Protein AF-A0A971PWP7-F1 (afdb_monomer_lite)

Structure (mmCIF, N/CA/C/O backbone):
data_AF-A0A971PWP7-F1
#
_entry.id   AF-A0A971PWP7-F1
#
loop_
_atom_site.group_PDB
_atom_site.id
_atom_site.type_symbol
_atom_site.label_atom_id
_atom_site.label_alt_id
_atom_site.label_comp_id
_atom_site.label_asym_id
_atom_site.label_entity_id
_atom_site.label_seq_id
_atom_site.pdbx_PDB_ins_code
_atom_site.Cartn_x
_atom_site.Cartn_y
_atom_si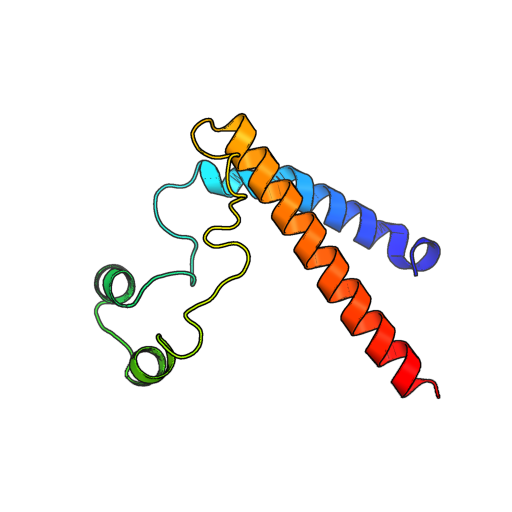te.Cartn_z
_atom_site.occupancy
_atom_site.B_iso_or_equiv
_atom_site.auth_seq_id
_atom_site.auth_comp_id
_atom_site.auth_asym_id
_atom_site.auth_atom_id
_atom_site.pdbx_PDB_model_num
ATOM 1 N N . MET A 1 1 ? -14.856 1.359 18.721 1.00 67.56 1 MET A N 1
ATOM 2 C CA . MET A 1 1 ? -14.177 0.542 17.688 1.00 67.56 1 MET A CA 1
ATOM 3 C C . MET A 1 1 ? -13.047 -0.308 18.259 1.00 67.56 1 MET A C 1
ATOM 5 O O . MET A 1 1 ? -13.149 -1.521 18.170 1.00 67.56 1 MET A O 1
ATOM 9 N N . PHE A 1 2 ? -12.014 0.272 18.885 1.00 70.06 2 PHE A N 1
ATOM 10 C CA . PHE A 1 2 ? -10.834 -0.490 19.340 1.00 70.06 2 PHE A CA 1
ATOM 11 C C . PHE A 1 2 ? -11.133 -1.677 20.270 1.00 70.06 2 PHE A C 1
ATOM 13 O O . PHE A 1 2 ? -10.686 -2.785 19.999 1.00 70.06 2 PHE A O 1
ATOM 20 N N . LYS A 1 3 ? -11.929 -1.484 21.334 1.00 77.38 3 LYS A N 1
ATOM 21 C CA . LYS A 1 3 ? -12.272 -2.575 22.270 1.00 77.38 3 LYS A CA 1
ATOM 22 C C . LYS A 1 3 ? -13.067 -3.709 21.607 1.00 77.38 3 LYS A C 1
ATOM 24 O O . LYS A 1 3 ? -12.857 -4.864 21.948 1.00 77.38 3 LYS A O 1
ATOM 29 N N . THR A 1 4 ? -13.940 -3.382 20.654 1.00 86.75 4 THR A N 1
ATOM 30 C CA . THR A 1 4 ? -14.784 -4.348 19.930 1.00 86.75 4 THR A CA 1
ATOM 31 C C . THR A 1 4 ? -13.979 -5.166 18.919 1.00 86.75 4 THR A C 1
ATOM 33 O O . THR A 1 4 ? -14.200 -6.361 18.786 1.00 86.75 4 THR A O 1
ATOM 36 N N . TYR A 1 5 ? -13.008 -4.542 18.246 1.00 89.19 5 TYR A N 1
ATOM 37 C CA . TYR A 1 5 ? -12.231 -5.153 17.161 1.00 89.19 5 TYR A CA 1
ATOM 38 C C . TYR A 1 5 ? -10.768 -5.408 17.537 1.00 89.19 5 TYR A C 1
ATOM 40 O O . TYR A 1 5 ? -9.891 -5.382 16.677 1.00 89.19 5 TYR A O 1
ATOM 48 N N . LYS A 1 6 ? -10.481 -5.645 18.824 1.00 92.94 6 LYS A N 1
ATOM 49 C CA . LYS A 1 6 ? -9.110 -5.753 19.356 1.00 92.94 6 LYS A CA 1
ATOM 50 C C . LYS A 1 6 ? -8.235 -6.719 18.549 1.00 92.94 6 LYS A C 1
ATOM 52 O O . LYS A 1 6 ? -7.090 -6.404 18.254 1.00 92.94 6 LYS A O 1
ATOM 57 N N . ASN A 1 7 ? -8.778 -7.876 18.178 1.00 94.94 7 ASN A N 1
ATOM 58 C CA . ASN A 1 7 ? -8.031 -8.898 17.443 1.00 94.94 7 ASN A CA 1
ATOM 59 C C . ASN A 1 7 ? -7.682 -8.447 16.017 1.00 94.94 7 ASN A C 1
ATOM 61 O O . ASN A 1 7 ? -6.583 -8.724 15.553 1.00 94.94 7 ASN A O 1
ATOM 65 N N . LEU A 1 8 ? -8.575 -7.705 15.352 1.00 93.44 8 LEU A N 1
ATOM 66 C CA . LEU A 1 8 ? -8.304 -7.150 14.023 1.00 93.44 8 LEU A CA 1
ATOM 67 C C . LEU A 1 8 ? -7.212 -6.083 14.085 1.00 93.44 8 LEU A C 1
ATOM 69 O O . LEU A 1 8 ? -6.343 -6.063 13.226 1.00 93.44 8 LEU A O 1
ATOM 73 N N . TRP A 1 9 ? -7.203 -5.249 15.128 1.00 94.31 9 TRP A N 1
ATOM 74 C CA . TRP A 1 9 ? -6.131 -4.273 15.337 1.00 94.31 9 TRP A CA 1
ATOM 75 C C . TRP A 1 9 ? -4.770 -4.929 15.572 1.00 94.31 9 TRP A C 1
ATOM 77 O O . TRP A 1 9 ? -3.772 -4.449 15.046 1.00 94.31 9 TRP A O 1
ATOM 87 N N . TRP A 1 10 ? -4.723 -6.043 16.309 1.00 96.19 10 TRP A N 1
ATOM 88 C CA . TRP A 1 10 ? -3.489 -6.819 16.462 1.00 96.19 10 TRP A CA 1
ATOM 89 C C . TRP A 1 10 ? -3.034 -7.461 15.153 1.00 96.19 10 TRP A C 1
ATOM 91 O O . TRP A 1 10 ? -1.849 -7.406 14.839 1.00 96.19 10 TRP A O 1
ATOM 101 N N . GLY A 1 11 ? -3.965 -8.020 14.374 1.00 96.88 11 GLY A N 1
ATOM 102 C CA . GLY A 1 11 ? -3.659 -8.532 13.038 1.00 96.88 11 GLY A CA 1
ATOM 103 C C . GLY A 1 11 ? -3.117 -7.434 12.123 1.00 96.88 11 GLY A C 1
ATOM 104 O O . GLY A 1 11 ? -2.100 -7.625 11.468 1.00 96.88 11 GLY A O 1
ATOM 105 N N . LEU A 1 12 ? -3.735 -6.254 12.148 1.00 96.12 12 LEU A N 1
ATOM 106 C CA . LEU A 1 12 ? -3.300 -5.110 11.356 1.00 96.12 12 LEU A CA 1
ATOM 107 C C . LEU A 1 12 ? -1.910 -4.619 11.772 1.00 96.12 12 LEU A C 1
ATOM 109 O O . LEU A 1 12 ? -1.082 -4.353 10.910 1.00 96.12 12 LEU A O 1
ATOM 113 N N . LEU A 1 13 ? -1.618 -4.563 13.075 1.00 96.88 13 LEU A N 1
ATOM 114 C CA . LEU A 1 13 ? -0.280 -4.224 13.561 1.00 96.88 13 LEU A CA 1
ATOM 115 C C . LEU A 1 13 ? 0.773 -5.227 13.072 1.00 96.88 13 LEU A C 1
ATOM 117 O O . LEU A 1 13 ? 1.850 -4.817 12.648 1.00 96.88 13 LEU A O 1
ATOM 121 N N . ALA A 1 14 ? 0.461 -6.525 13.100 1.00 97.75 14 ALA A N 1
ATOM 122 C CA . ALA A 1 14 ? 1.357 -7.543 12.563 1.00 97.75 14 ALA A CA 1
ATOM 123 C C . ALA A 1 14 ? 1.602 -7.333 11.060 1.00 97.75 14 ALA A C 1
ATOM 125 O O . ALA A 1 14 ? 2.752 -7.370 10.634 1.00 97.75 14 ALA A O 1
ATOM 126 N N . LEU A 1 15 ? 0.550 -7.038 10.284 1.00 97.06 15 LEU A N 1
ATOM 127 C CA . LEU A 1 15 ? 0.653 -6.739 8.851 1.00 97.06 15 LEU A CA 1
ATOM 128 C C . LEU A 1 15 ? 1.521 -5.504 8.563 1.00 97.06 15 LEU A C 1
ATOM 130 O O . LEU A 1 15 ? 2.318 -5.544 7.634 1.00 97.06 15 LEU A O 1
ATOM 134 N N . ILE A 1 16 ? 1.421 -4.443 9.372 1.00 97.38 16 ILE A N 1
ATOM 135 C CA . ILE A 1 16 ? 2.286 -3.256 9.245 1.00 97.38 16 ILE A CA 1
ATOM 136 C C . ILE A 1 16 ? 3.756 -3.635 9.447 1.00 97.38 16 ILE A C 1
ATOM 138 O O . ILE A 1 16 ? 4.613 -3.195 8.695 1.00 97.38 16 ILE A O 1
ATOM 142 N N . ILE A 1 17 ? 4.062 -4.447 10.462 1.00 97.25 17 ILE A N 1
ATOM 143 C CA . ILE A 1 17 ? 5.450 -4.805 10.791 1.00 97.25 17 ILE A CA 1
ATOM 144 C C . ILE A 1 17 ? 6.078 -5.670 9.693 1.00 97.25 17 ILE A C 1
ATOM 146 O O . ILE A 1 17 ? 7.266 -5.531 9.412 1.00 97.25 17 ILE A O 1
ATOM 150 N N . ILE A 1 18 ? 5.298 -6.563 9.081 1.00 96.31 18 ILE A N 1
ATOM 151 C CA . ILE A 1 18 ? 5.793 -7.459 8.029 1.00 96.31 18 ILE A CA 1
ATOM 152 C C . ILE A 1 18 ? 5.686 -6.863 6.621 1.00 96.31 18 ILE A C 1
ATOM 154 O O . ILE A 1 18 ? 6.190 -7.477 5.684 1.00 96.31 18 ILE A O 1
ATOM 158 N N . SER A 1 19 ? 5.058 -5.694 6.441 1.00 93.88 19 SER A N 1
ATOM 159 C CA . SER A 1 19 ? 4.900 -5.080 5.116 1.00 93.88 19 SER A CA 1
ATOM 160 C C . SER A 1 19 ? 6.224 -4.852 4.369 1.00 93.88 19 SER A C 1
ATOM 162 O O . SER A 1 19 ? 6.240 -5.084 3.160 1.00 93.88 19 SER A O 1
ATOM 164 N N . PRO A 1 20 ? 7.363 -4.527 5.025 1.00 94.38 20 PRO A N 1
ATOM 165 C CA . PRO A 1 20 ? 8.631 -4.353 4.321 1.00 94.38 20 PRO A CA 1
ATOM 166 C C . PRO A 1 20 ? 9.243 -5.646 3.779 1.00 94.38 20 PRO A C 1
ATOM 168 O O . PRO A 1 20 ? 10.246 -5.582 3.077 1.00 94.38 20 PRO A O 1
ATOM 171 N N . LEU A 1 21 ? 8.684 -6.826 4.080 1.00 93.50 21 LEU A N 1
ATOM 172 C CA . LEU A 1 21 ? 9.184 -8.083 3.509 1.00 93.50 21 LEU A CA 1
ATOM 173 C C . LEU A 1 21 ? 9.110 -8.090 1.975 1.00 93.50 21 LEU A C 1
ATOM 175 O O . LEU A 1 21 ? 9.901 -8.786 1.344 1.00 93.50 21 LEU A O 1
ATOM 179 N N . GLY A 1 22 ? 8.213 -7.291 1.385 1.00 89.25 22 GLY A N 1
ATOM 180 C CA . GLY A 1 22 ? 8.139 -7.091 -0.063 1.00 89.25 22 GLY A CA 1
ATOM 181 C C . GLY A 1 22 ? 9.412 -6.493 -0.668 1.00 89.25 22 GLY A C 1
ATOM 182 O O . GLY A 1 22 ? 9.745 -6.834 -1.793 1.00 89.25 22 GLY A O 1
ATOM 183 N N . LEU A 1 23 ? 10.190 -5.714 0.093 1.00 91.19 23 LEU A N 1
ATOM 184 C CA . LEU A 1 23 ? 11.466 -5.142 -0.367 1.00 91.19 23 LEU A CA 1
ATOM 185 C C . LEU A 1 23 ? 12.542 -6.203 -0.647 1.00 91.19 23 LEU A C 1
ATOM 187 O O . LEU A 1 23 ? 13.551 -5.916 -1.282 1.00 91.19 23 LEU A O 1
ATOM 191 N N . LEU A 1 24 ? 12.360 -7.425 -0.138 1.00 92.25 24 LEU A N 1
ATOM 192 C CA . LEU A 1 24 ? 13.248 -8.554 -0.425 1.00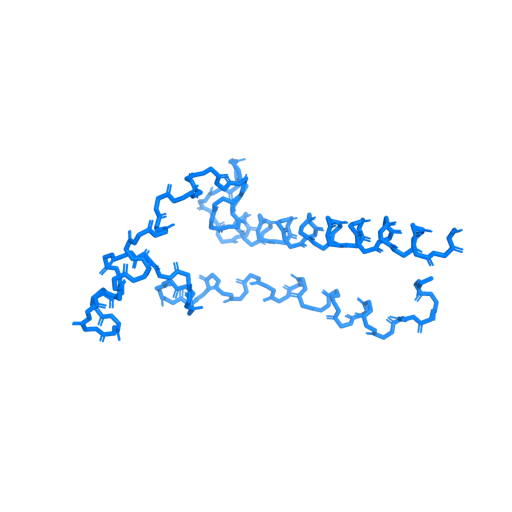 92.25 24 LEU A CA 1
ATOM 193 C C . LEU A 1 24 ? 12.882 -9.267 -1.732 1.00 92.25 24 LEU A C 1
ATOM 195 O O . LEU A 1 24 ? 13.669 -10.080 -2.219 1.00 92.25 24 LEU A O 1
ATOM 199 N N . ALA A 1 25 ? 11.681 -9.023 -2.260 1.00 90.31 25 ALA A N 1
ATOM 200 C CA . ALA A 1 25 ? 11.240 -9.604 -3.513 1.00 90.31 25 ALA A CA 1
ATOM 201 C C . ALA A 1 25 ? 11.920 -8.893 -4.687 1.00 90.31 25 ALA A C 1
ATOM 203 O O . ALA A 1 25 ? 12.208 -7.700 -4.647 1.00 90.31 25 ALA A O 1
ATOM 204 N N . THR A 1 26 ? 12.188 -9.647 -5.746 1.00 86.00 26 THR A N 1
ATOM 205 C CA . THR A 1 26 ? 12.698 -9.096 -6.999 1.00 86.00 26 THR A CA 1
ATOM 206 C C . THR A 1 26 ? 11.536 -8.772 -7.925 1.00 86.00 26 THR A C 1
ATOM 208 O O . THR A 1 26 ? 10.687 -9.638 -8.139 1.00 86.00 26 THR A O 1
ATOM 211 N N . GLY A 1 27 ? 11.559 -7.587 -8.530 1.00 85.56 27 GLY A N 1
ATOM 212 C CA . GLY A 1 27 ? 10.526 -7.135 -9.462 1.00 85.56 27 GLY A CA 1
ATOM 213 C C . GLY A 1 27 ? 9.357 -6.436 -8.769 1.00 85.56 27 GLY A C 1
ATOM 214 O O . GLY A 1 27 ? 9.334 -6.282 -7.548 1.00 85.56 27 GLY A O 1
ATOM 215 N N . THR A 1 28 ? 8.404 -5.986 -9.576 1.00 87.69 28 THR A N 1
ATOM 216 C CA . THR A 1 28 ? 7.236 -5.221 -9.134 1.00 87.69 28 THR A CA 1
ATOM 217 C C . THR A 1 28 ? 6.212 -6.115 -8.441 1.00 87.69 28 THR A C 1
ATOM 219 O O . THR A 1 28 ? 6.079 -7.305 -8.743 1.00 87.69 28 THR A O 1
ATOM 222 N N . ALA A 1 29 ? 5.471 -5.550 -7.486 1.00 87.81 29 ALA A N 1
ATOM 223 C CA . ALA A 1 29 ? 4.412 -6.275 -6.804 1.00 87.81 29 ALA A CA 1
ATOM 224 C C . ALA A 1 29 ? 3.325 -6.722 -7.796 1.00 87.81 29 ALA A C 1
ATOM 226 O O . ALA A 1 29 ? 2.972 -6.011 -8.737 1.00 87.81 29 ALA A O 1
ATOM 227 N N . PHE A 1 30 ? 2.761 -7.909 -7.562 1.00 85.56 30 PHE A N 1
ATOM 228 C CA . PHE A 1 30 ? 1.703 -8.457 -8.408 1.00 85.56 30 PHE A CA 1
ATOM 229 C C . PHE A 1 30 ? 0.543 -7.462 -8.547 1.00 85.56 30 PHE A C 1
ATOM 231 O O . PHE A 1 30 ? -0.085 -7.087 -7.555 1.00 85.56 30 PHE A O 1
ATOM 238 N N . GLY A 1 31 ? 0.230 -7.078 -9.785 1.00 84.44 31 GLY A N 1
ATOM 239 C CA . GLY A 1 31 ? -0.847 -6.134 -10.086 1.00 84.44 31 GLY A CA 1
ATOM 240 C C . GLY A 1 31 ? -0.478 -4.651 -9.969 1.00 84.44 31 GLY A C 1
ATOM 241 O O . GLY A 1 31 ? -1.321 -3.821 -10.303 1.00 84.44 31 GLY A O 1
ATOM 242 N N . GLU A 1 32 ? 0.749 -4.313 -9.565 1.00 87.12 32 GLU A N 1
ATOM 243 C CA . GLU A 1 32 ? 1.298 -2.946 -9.628 1.00 87.12 32 GLU A CA 1
ATOM 244 C C . GLU A 1 32 ? 2.130 -2.700 -10.898 1.00 87.12 32 GLU A C 1
ATOM 246 O O . GLU A 1 32 ? 2.780 -1.670 -11.029 1.00 87.12 32 GLU A O 1
ATOM 251 N N . TRP A 1 33 ? 2.092 -3.633 -11.852 1.00 89.69 33 TRP A N 1
ATOM 252 C CA . TRP A 1 33 ? 2.843 -3.554 -13.101 1.00 89.69 33 TRP A CA 1
ATOM 253 C C . TRP A 1 33 ? 2.466 -2.346 -13.961 1.00 89.69 33 TRP A C 1
ATOM 255 O O . TRP A 1 33 ? 1.284 -2.056 -14.189 1.00 89.69 33 TRP A O 1
ATOM 265 N N . GLY A 1 34 ? 3.496 -1.708 -14.516 1.00 88.00 34 GLY A N 1
ATOM 266 C CA . GLY A 1 34 ? 3.371 -0.719 -15.582 1.00 88.00 34 GLY A CA 1
ATOM 267 C C . GLY A 1 34 ? 2.893 -1.319 -16.911 1.00 88.00 34 GLY A C 1
ATOM 268 O O . GLY A 1 34 ? 2.814 -2.535 -17.094 1.00 88.00 34 GLY A O 1
ATOM 269 N N . LEU A 1 35 ? 2.562 -0.454 -17.878 1.00 90.06 35 LEU A N 1
ATOM 270 C CA . LEU A 1 35 ? 2.167 -0.887 -19.228 1.00 90.06 35 LEU A CA 1
ATOM 271 C C . LEU A 1 35 ? 3.284 -1.638 -19.964 1.00 90.06 35 LEU A C 1
ATOM 273 O O . LEU A 1 35 ? 2.999 -2.519 -20.774 1.00 90.06 35 LEU A O 1
ATOM 277 N N . ASP A 1 36 ? 4.528 -1.261 -19.703 1.00 89.31 36 ASP A N 1
ATOM 278 C CA . ASP A 1 36 ? 5.741 -1.904 -20.193 1.00 89.31 36 ASP A CA 1
ATOM 279 C C . ASP A 1 36 ? 5.931 -3.288 -19.564 1.00 89.31 36 ASP A C 1
ATOM 281 O O . ASP A 1 36 ? 6.080 -4.270 -20.290 1.00 89.31 36 ASP A O 1
ATOM 285 N N . GLU A 1 37 ? 5.798 -3.390 -18.242 1.00 90.31 37 GLU A N 1
ATOM 286 C CA . GLU A 1 37 ? 5.926 -4.657 -17.508 1.00 90.31 37 GLU A CA 1
ATOM 287 C C . GLU A 1 37 ? 4.794 -5.651 -17.831 1.00 90.31 37 GLU A C 1
ATOM 289 O O . GLU A 1 37 ? 5.002 -6.863 -17.864 1.00 90.31 37 GLU A O 1
ATOM 294 N N . LEU A 1 38 ? 3.590 -5.160 -18.148 1.00 91.56 38 LEU A N 1
ATOM 295 C CA . LEU A 1 38 ? 2.454 -6.006 -18.537 1.00 91.56 38 LEU A CA 1
ATOM 296 C C . LEU A 1 38 ? 2.716 -6.838 -19.797 1.00 91.56 38 LEU A C 1
ATOM 298 O O . LEU A 1 38 ? 2.164 -7.934 -19.932 1.00 91.56 38 LEU A O 1
ATOM 302 N N . VAL A 1 39 ? 3.528 -6.337 -20.732 1.00 92.00 39 VAL A N 1
ATOM 303 C CA . VAL A 1 39 ? 3.888 -7.103 -21.933 1.00 92.00 39 VAL A CA 1
ATOM 304 C C . VAL A 1 39 ? 4.762 -8.293 -21.562 1.00 92.00 39 VAL A C 1
ATOM 306 O O . VAL A 1 39 ? 4.540 -9.380 -22.094 1.00 92.00 39 VAL A O 1
ATOM 309 N N . ASP A 1 40 ? 5.691 -8.110 -20.631 1.00 91.12 40 ASP A N 1
ATOM 310 C CA . ASP A 1 40 ? 6.604 -9.167 -20.200 1.00 91.12 40 ASP A CA 1
ATOM 311 C C . ASP A 1 40 ? 5.885 -10.223 -19.344 1.00 91.12 40 ASP A C 1
ATOM 313 O O . ASP A 1 40 ? 6.122 -11.420 -19.511 1.00 91.12 40 ASP A O 1
ATOM 317 N N . GLU A 1 41 ? 4.948 -9.801 -18.490 1.00 90.31 41 GLU A N 1
ATOM 318 C CA . GLU A 1 41 ? 4.238 -10.695 -17.563 1.00 90.31 41 GLU A CA 1
ATOM 319 C C . GLU A 1 41 ? 3.016 -11.391 -18.186 1.00 90.31 41 GLU A C 1
ATOM 321 O O . GLU A 1 41 ? 2.720 -12.552 -17.891 1.00 90.31 41 GLU A O 1
ATOM 326 N N . VAL A 1 42 ? 2.272 -10.692 -19.052 1.00 89.62 42 VAL A N 1
ATOM 327 C CA . VAL A 1 42 ? 0.970 -11.158 -19.578 1.00 89.62 42 VAL A CA 1
ATOM 328 C C . VAL A 1 42 ? 0.987 -11.346 -21.102 1.00 89.62 42 VAL A C 1
ATOM 330 O O . VAL A 1 42 ? 0.088 -11.975 -21.667 1.00 89.62 42 VAL A O 1
ATOM 333 N N . GLY A 1 43 ? 2.015 -10.850 -21.795 1.00 93.06 43 GLY A N 1
ATOM 334 C CA . GLY A 1 43 ? 2.201 -11.018 -23.241 1.00 93.06 43 GLY A CA 1
ATOM 335 C C . GLY A 1 43 ? 1.467 -9.995 -24.112 1.00 93.06 43 GLY A C 1
ATOM 336 O O . GLY A 1 43 ? 1.586 -10.039 -25.337 1.00 93.06 43 GLY A O 1
ATOM 337 N N . PHE A 1 44 ? 0.683 -9.089 -23.520 1.00 93.25 44 PHE A N 1
ATOM 338 C CA . PHE A 1 44 ? -0.006 -8.010 -24.231 1.00 93.25 44 PHE A CA 1
ATOM 339 C C . PHE A 1 44 ? -0.478 -6.911 -23.272 1.00 93.25 44 PHE A C 1
ATOM 341 O O . PHE A 1 44 ? -0.581 -7.119 -22.068 1.00 93.25 44 PHE A O 1
ATOM 348 N N . ILE A 1 45 ? -0.859 -5.759 -23.833 1.00 93.69 45 ILE A N 1
ATOM 349 C CA . ILE A 1 45 ? -1.476 -4.659 -23.086 1.00 93.69 45 ILE A CA 1
ATOM 350 C C . ILE A 1 45 ? -2.998 -4.688 -23.295 1.00 93.69 45 ILE A C 1
ATOM 352 O O . ILE A 1 45 ? -3.469 -4.434 -24.410 1.00 93.69 45 ILE A O 1
ATOM 356 N N . PRO A 1 46 ? -3.810 -4.956 -22.255 1.00 91.06 46 PRO A N 1
ATOM 357 C CA . PRO A 1 46 ? -5.261 -4.850 -22.360 1.00 91.06 46 PRO A CA 1
ATOM 358 C C . PRO A 1 46 ? -5.691 -3.416 -22.704 1.00 91.06 46 PRO A C 1
ATOM 360 O O . PRO A 1 46 ? -5.349 -2.469 -21.998 1.00 91.06 46 PRO A O 1
ATOM 363 N N . ALA A 1 47 ? -6.511 -3.246 -23.747 1.00 91.44 47 ALA A N 1
ATOM 364 C CA . ALA A 1 47 ? -6.929 -1.922 -24.231 1.00 91.44 47 ALA A CA 1
ATOM 365 C C . ALA A 1 47 ? -7.628 -1.058 -23.160 1.00 91.44 47 ALA A C 1
ATOM 367 O O . ALA A 1 47 ? -7.521 0.166 -23.174 1.00 91.44 47 ALA A O 1
ATOM 368 N N . GLY A 1 48 ? -8.331 -1.696 -22.216 1.00 90.31 48 GLY A N 1
ATOM 369 C CA . GLY A 1 48 ? -8.915 -1.011 -21.065 1.00 90.31 48 GLY A CA 1
ATOM 370 C C . GLY A 1 48 ? -7.852 -0.397 -20.153 1.00 90.31 48 GLY A C 1
ATOM 371 O O . GLY A 1 48 ? -7.958 0.779 -19.825 1.00 90.31 48 GLY A O 1
ATOM 372 N N . LEU A 1 49 ? -6.807 -1.155 -19.805 1.00 89.19 49 LEU A N 1
ATOM 373 C CA . LEU A 1 49 ? -5.704 -0.664 -18.972 1.00 89.19 49 LEU A CA 1
ATOM 374 C C . LEU A 1 49 ? -4.926 0.448 -19.678 1.00 89.19 49 LEU A C 1
ATOM 376 O O . LEU A 1 49 ? -4.690 1.485 -19.070 1.00 89.19 49 LEU A O 1
ATOM 380 N N . ALA A 1 50 ? -4.648 0.300 -20.977 1.00 91.12 50 ALA A N 1
ATOM 381 C CA . ALA A 1 50 ? -3.995 1.349 -21.766 1.00 91.12 50 ALA A CA 1
ATOM 382 C C . ALA A 1 50 ? -4.746 2.692 -21.708 1.00 91.12 50 ALA A C 1
ATOM 384 O O . ALA A 1 50 ? -4.130 3.749 -21.667 1.00 91.12 50 ALA A O 1
ATOM 385 N N . LYS A 1 51 ? -6.085 2.664 -21.669 1.00 91.69 51 LYS A N 1
ATOM 386 C CA . LYS A 1 51 ? -6.910 3.879 -21.602 1.00 91.69 51 LYS A CA 1
ATOM 387 C C . LYS A 1 51 ? -6.824 4.599 -20.250 1.00 91.69 51 LYS A C 1
ATOM 389 O O . LYS A 1 51 ? -7.030 5.809 -20.203 1.00 91.69 51 LYS A O 1
ATOM 394 N N . PHE A 1 52 ? -6.593 3.863 -19.163 1.00 88.50 52 PHE A N 1
ATOM 395 C CA . PHE A 1 52 ? -6.607 4.400 -17.799 1.00 88.50 52 PHE A CA 1
ATOM 396 C C . PHE A 1 52 ? -5.219 4.539 -17.171 1.00 88.50 52 PHE A C 1
ATOM 398 O O . PHE A 1 52 ? -5.131 5.111 -16.089 1.00 88.50 52 PHE A O 1
ATOM 405 N N . ALA A 1 53 ? -4.159 4.066 -17.830 1.00 85.81 53 ALA A N 1
ATOM 406 C CA . ALA A 1 53 ? -2.797 4.103 -17.301 1.00 85.81 53 ALA A CA 1
ATOM 407 C C . ALA A 1 53 ? -2.371 5.510 -16.854 1.00 85.81 53 ALA A C 1
ATOM 409 O O . ALA A 1 53 ? -1.862 5.679 -15.752 1.00 85.81 53 ALA A O 1
ATOM 410 N N . ASP A 1 54 ? -2.700 6.531 -17.647 1.00 85.12 54 ASP A N 1
ATOM 411 C CA . ASP A 1 54 ? -2.325 7.922 -17.362 1.00 85.12 54 ASP A CA 1
ATOM 412 C C . ASP A 1 54 ? -3.406 8.710 -16.600 1.00 85.12 54 ASP A C 1
ATOM 414 O O . ASP A 1 54 ? -3.316 9.931 -16.462 1.00 85.12 54 ASP A O 1
ATOM 418 N N . PHE A 1 55 ? -4.467 8.051 -16.115 1.00 89.75 55 PHE A N 1
ATOM 419 C CA . PHE A 1 55 ? -5.580 8.741 -15.451 1.00 89.75 55 PHE A CA 1
ATOM 420 C C . PHE A 1 55 ? -5.161 9.398 -14.128 1.00 89.75 55 PHE A C 1
ATOM 422 O O . PHE A 1 55 ? -5.690 10.451 -13.768 1.00 89.75 55 PHE A O 1
ATOM 429 N N . TRP A 1 56 ? -4.218 8.787 -13.405 1.00 82.56 56 TRP A N 1
ATOM 430 C CA . TRP A 1 56 ? -3.749 9.280 -12.112 1.00 82.56 56 TRP A CA 1
ATOM 431 C C . TRP A 1 56 ? -2.214 9.281 -12.018 1.00 82.56 56 TRP A C 1
ATOM 433 O O . TRP A 1 56 ? -1.623 8.347 -11.482 1.00 82.56 56 TRP A O 1
ATOM 443 N N . PRO A 1 57 ? -1.547 10.344 -12.496 1.00 78.44 57 PRO A N 1
ATOM 444 C CA . PRO A 1 57 ? -0.085 10.409 -12.519 1.00 78.44 57 PRO A CA 1
ATOM 445 C C . PRO A 1 57 ? 0.546 10.853 -11.187 1.00 78.44 57 PRO A C 1
ATOM 447 O O . PRO A 1 57 ? 1.763 10.830 -11.050 1.00 78.44 57 PRO A O 1
ATOM 450 N N . HIS A 1 58 ? -0.243 11.319 -10.212 1.00 81.88 58 HIS A N 1
ATOM 451 C CA . HIS A 1 58 ? 0.260 11.904 -8.962 1.00 81.88 58 HIS A CA 1
ATOM 452 C C . HIS A 1 58 ? -0.073 11.022 -7.754 1.00 81.88 58 HIS A C 1
ATOM 454 O O . HIS A 1 58 ? -0.998 11.298 -6.985 1.00 81.88 58 HIS A O 1
ATOM 460 N N . SER A 1 59 ? 0.687 9.941 -7.572 1.00 82.94 59 SER A N 1
ATOM 461 C CA . SER A 1 59 ? 0.672 9.210 -6.301 1.00 82.94 59 SER A CA 1
ATOM 462 C C . SER A 1 59 ? 1.338 10.044 -5.203 1.00 82.94 59 SER A C 1
ATOM 464 O O . SER A 1 59 ? 2.369 10.672 -5.431 1.00 82.94 59 SER A O 1
ATOM 466 N N . LEU A 1 60 ? 0.747 10.061 -4.004 1.00 85.25 60 LEU A N 1
ATOM 467 C CA . LEU A 1 60 ? 1.286 10.795 -2.851 1.00 85.25 60 LEU A CA 1
ATOM 468 C C . LEU A 1 60 ? 2.554 10.145 -2.277 1.00 85.25 60 LEU A C 1
ATOM 470 O O . LEU A 1 60 ? 3.397 10.843 -1.722 1.00 85.25 60 LEU A O 1
ATOM 474 N N . MET A 1 61 ? 2.654 8.820 -2.376 1.00 88.62 61 MET A N 1
ATOM 475 C CA . MET A 1 61 ? 3.775 8.009 -1.892 1.00 88.62 61 MET A CA 1
ATOM 476 C C . MET A 1 61 ? 4.050 6.920 -2.936 1.00 88.62 61 MET A C 1
ATOM 478 O O . MET A 1 61 ? 3.577 5.792 -2.769 1.00 88.62 61 MET A O 1
ATOM 482 N N . PRO A 1 62 ? 4.708 7.263 -4.061 1.00 87.31 62 PRO A N 1
ATOM 483 C CA . PRO A 1 62 ? 5.068 6.277 -5.075 1.00 87.31 62 PRO A CA 1
ATOM 484 C C . PRO A 1 62 ? 5.971 5.204 -4.460 1.00 87.31 62 PRO A C 1
ATOM 486 O O . PRO A 1 62 ? 6.804 5.499 -3.597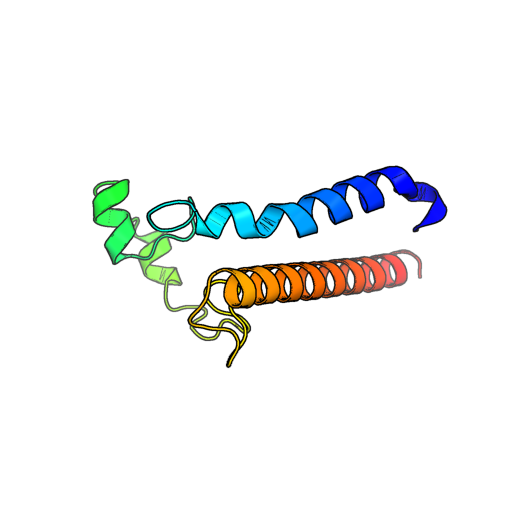 1.00 87.31 62 PRO A O 1
ATOM 489 N N . ASP A 1 63 ? 5.737 3.953 -4.851 1.00 86.94 63 ASP A N 1
ATOM 490 C CA . ASP A 1 63 ? 6.470 2.772 -4.373 1.00 86.94 63 ASP A CA 1
ATOM 491 C C . ASP A 1 63 ? 6.484 2.621 -2.845 1.00 86.94 63 ASP A C 1
ATOM 493 O O . ASP A 1 63 ? 7.396 2.029 -2.269 1.00 86.94 63 ASP A O 1
ATOM 497 N N . TYR A 1 64 ? 5.482 3.203 -2.173 1.00 90.62 64 TYR A N 1
ATOM 498 C CA . TYR A 1 64 ? 5.375 3.270 -0.714 1.00 90.62 64 TYR A CA 1
ATOM 499 C C . TYR A 1 64 ? 6.586 3.931 -0.029 1.00 90.62 64 TYR A C 1
ATOM 501 O O . TYR A 1 64 ? 6.802 3.750 1.173 1.00 90.62 64 TYR A O 1
ATOM 509 N N . SER A 1 65 ? 7.356 4.719 -0.779 1.00 90.56 65 SER A N 1
ATOM 510 C CA . SER A 1 65 ? 8.563 5.388 -0.308 1.00 90.56 65 SER A CA 1
ATOM 511 C C . SER A 1 65 ? 8.258 6.752 0.318 1.00 90.56 65 SER A C 1
ATOM 513 O O . SER A 1 65 ? 7.218 7.376 0.079 1.00 90.56 65 SER A O 1
ATOM 515 N N . VAL A 1 66 ? 9.180 7.214 1.165 1.00 92.38 66 VAL A N 1
ATOM 516 C CA . VAL A 1 66 ? 9.120 8.535 1.797 1.00 92.38 66 VAL A CA 1
ATOM 517 C C . VAL A 1 66 ? 10.346 9.329 1.347 1.00 92.38 66 VAL A C 1
ATOM 519 O O . VAL A 1 66 ? 11.466 8.851 1.556 1.00 92.38 66 VAL A O 1
ATOM 522 N N . PRO A 1 67 ? 10.172 10.543 0.787 1.00 90.19 67 PRO A N 1
ATOM 523 C CA . PRO A 1 67 ? 11.291 11.357 0.329 1.00 90.19 67 PRO A CA 1
ATOM 524 C C . PRO A 1 67 ? 12.344 11.553 1.424 1.00 90.19 67 PRO A C 1
ATOM 526 O O . PRO A 1 67 ? 12.032 11.989 2.535 1.00 90.19 67 PRO A O 1
ATOM 529 N N . GLY A 1 68 ? 13.600 11.233 1.109 1.00 88.12 68 GLY A N 1
ATOM 530 C CA . GLY A 1 68 ? 14.721 11.317 2.054 1.00 88.12 68 GLY A CA 1
ATOM 531 C C . GLY A 1 68 ? 14.923 10.082 2.942 1.00 88.12 68 GLY A C 1
ATOM 532 O O . GLY A 1 68 ? 15.826 10.092 3.778 1.00 88.12 68 GLY A O 1
ATOM 533 N N . MET A 1 69 ? 14.131 9.020 2.762 1.00 90.06 69 MET A N 1
ATOM 534 C CA . MET A 1 69 ? 14.313 7.713 3.416 1.00 90.06 69 MET A CA 1
ATOM 535 C C . MET A 1 69 ? 14.759 6.618 2.431 1.00 90.06 69 MET A C 1
ATOM 537 O O . MET A 1 69 ? 14.584 5.431 2.684 1.00 90.06 69 MET A O 1
ATOM 541 N N . GLU A 1 70 ? 15.347 7.016 1.309 1.00 84.94 70 GLU A N 1
ATOM 542 C CA . GLU A 1 70 ? 15.851 6.117 0.268 1.00 84.94 70 GLU A CA 1
ATOM 543 C C . GLU A 1 70 ? 17.325 5.747 0.522 1.00 84.94 70 GLU A C 1
ATOM 545 O O . GLU A 1 70 ? 18.089 6.538 1.087 1.00 84.94 70 GLU A O 1
ATOM 550 N N . GLY A 1 71 ? 17.748 4.552 0.089 1.00 83.12 71 GLY A N 1
ATOM 551 C CA . GLY A 1 71 ? 19.170 4.205 -0.057 1.00 83.12 71 GLY A CA 1
ATOM 552 C C . GLY A 1 71 ? 19.739 3.209 0.956 1.00 83.12 71 GLY A C 1
ATOM 553 O O . GLY A 1 71 ? 20.868 2.748 0.793 1.00 83.12 71 GLY A O 1
ATOM 554 N N . SER A 1 72 ? 18.986 2.832 1.990 1.00 92.50 72 SER A N 1
ATOM 555 C CA . SER A 1 72 ? 19.315 1.652 2.796 1.00 92.50 72 SER A CA 1
ATOM 556 C C . SER A 1 72 ? 18.050 0.881 3.132 1.00 92.50 72 SER A C 1
ATOM 558 O O . SER A 1 72 ? 17.018 1.489 3.411 1.00 92.50 72 SER A O 1
ATOM 560 N N . PHE A 1 73 ? 18.159 -0.448 3.206 1.00 92.25 73 PHE A N 1
ATOM 561 C CA . PHE A 1 73 ? 17.024 -1.323 3.507 1.00 92.25 73 PHE A CA 1
ATOM 562 C C . PHE A 1 73 ? 16.268 -0.901 4.776 1.00 92.25 73 PHE A C 1
ATOM 564 O O . PHE A 1 73 ? 15.046 -0.929 4.815 1.00 92.25 73 PHE A O 1
ATOM 571 N N . GLY A 1 74 ? 16.984 -0.473 5.823 1.00 94.12 74 GLY A N 1
ATOM 572 C CA . GLY A 1 74 ? 16.354 -0.033 7.070 1.00 94.12 74 GLY A CA 1
ATOM 573 C C . GLY A 1 74 ? 15.524 1.245 6.919 1.00 94.12 74 GLY A C 1
ATOM 574 O O . GLY A 1 74 ? 14.467 1.357 7.538 1.00 94.12 74 GLY A O 1
ATOM 575 N N . LEU A 1 75 ? 15.982 2.195 6.098 1.00 94.69 75 LEU A N 1
ATOM 576 C CA . LEU A 1 75 ? 15.250 3.436 5.831 1.00 94.69 75 LEU A CA 1
ATOM 577 C C . LEU A 1 75 ? 14.050 3.184 4.913 1.00 94.69 75 LEU A C 1
ATOM 579 O O . LEU A 1 75 ? 12.958 3.654 5.220 1.00 94.69 75 LEU A O 1
ATOM 583 N N . GLU A 1 76 ? 14.217 2.372 3.871 1.00 93.62 76 GLU A N 1
ATOM 584 C CA . GLU A 1 76 ? 13.127 1.989 2.966 1.00 93.62 76 GLU A CA 1
ATOM 585 C C . GLU A 1 76 ? 12.044 1.202 3.707 1.00 93.62 76 GLU A C 1
ATOM 587 O O . GLU A 1 76 ? 10.860 1.515 3.594 1.00 93.62 76 GLU A O 1
ATOM 592 N N . ALA A 1 77 ? 12.440 0.257 4.566 1.00 95.44 77 ALA A N 1
ATOM 593 C CA . ALA A 1 77 ? 11.511 -0.479 5.415 1.00 95.44 77 ALA A CA 1
ATOM 594 C C . ALA A 1 77 ? 10.744 0.443 6.373 1.00 95.44 77 ALA A C 1
ATOM 596 O O . ALA A 1 77 ? 9.541 0.272 6.579 1.00 95.44 77 ALA A O 1
ATOM 597 N N . ALA A 1 78 ? 11.417 1.444 6.945 1.00 95.50 78 ALA A N 1
ATOM 598 C CA . ALA A 1 78 ? 10.754 2.449 7.765 1.00 95.50 78 ALA A CA 1
ATOM 599 C C . ALA A 1 78 ? 9.789 3.319 6.935 1.00 95.50 78 ALA A C 1
ATOM 601 O O . ALA A 1 78 ? 8.684 3.597 7.404 1.00 95.50 78 ALA A O 1
ATOM 602 N N . GLY A 1 79 ? 10.155 3.684 5.702 1.00 95.19 79 GLY A N 1
ATOM 603 C CA . GLY A 1 79 ? 9.275 4.362 4.745 1.00 95.19 79 GLY A CA 1
ATOM 604 C C . GLY A 1 79 ? 8.005 3.555 4.451 1.00 95.19 79 GLY A C 1
ATOM 605 O O . GLY A 1 79 ? 6.901 4.077 4.609 1.00 95.19 79 GLY A O 1
ATOM 606 N N . TYR A 1 80 ? 8.150 2.256 4.173 1.00 94.44 80 TYR A N 1
ATOM 607 C CA . TYR A 1 80 ? 7.035 1.322 3.964 1.00 94.44 80 TYR A CA 1
ATOM 608 C C . TYR A 1 80 ? 6.093 1.246 5.170 1.00 94.44 80 TYR A C 1
ATOM 610 O O . TYR A 1 80 ? 4.869 1.264 5.017 1.00 94.44 80 TYR A O 1
ATOM 618 N N . ILE A 1 81 ? 6.643 1.193 6.388 1.00 96.44 81 ILE A N 1
ATOM 619 C CA . ILE A 1 81 ? 5.845 1.189 7.623 1.00 96.44 81 ILE A CA 1
ATOM 620 C C . ILE A 1 81 ? 5.082 2.509 7.781 1.00 96.44 81 ILE A C 1
ATOM 622 O O . ILE A 1 81 ? 3.899 2.494 8.129 1.00 96.44 81 ILE A O 1
ATOM 626 N N . ILE A 1 82 ? 5.728 3.649 7.517 1.00 96.19 82 ILE A N 1
ATOM 627 C CA . ILE A 1 82 ? 5.081 4.967 7.575 1.00 96.19 82 ILE A CA 1
ATOM 628 C C . ILE A 1 82 ? 3.933 5.032 6.565 1.00 96.19 82 ILE A C 1
ATOM 630 O O . ILE A 1 82 ? 2.820 5.406 6.940 1.00 96.19 82 ILE A O 1
ATOM 634 N N . SER A 1 83 ? 4.176 4.612 5.323 1.00 95.19 83 SER A N 1
ATOM 635 C CA . SER A 1 83 ? 3.159 4.557 4.271 1.00 95.19 83 SER A CA 1
ATOM 636 C C . SER A 1 83 ? 1.969 3.678 4.679 1.00 95.19 83 SER A C 1
ATOM 638 O O . SER A 1 83 ? 0.817 4.120 4.618 1.00 95.19 83 SER A O 1
ATOM 640 N N . ALA A 1 84 ? 2.228 2.487 5.234 1.00 95.81 84 ALA A N 1
ATOM 641 C CA . ALA A 1 84 ? 1.184 1.596 5.743 1.00 95.81 84 ALA A CA 1
ATOM 642 C C . ALA A 1 84 ? 0.345 2.247 6.857 1.00 95.81 84 ALA A C 1
ATOM 644 O O . ALA A 1 84 ? -0.888 2.184 6.829 1.00 95.81 84 ALA A O 1
ATOM 645 N N . VAL A 1 85 ? 0.985 2.914 7.824 1.00 96.56 85 VAL A N 1
ATOM 646 C CA . VAL A 1 85 ? 0.285 3.627 8.905 1.00 96.56 85 VAL A CA 1
ATOM 647 C C . VAL A 1 85 ? -0.582 4.754 8.345 1.00 96.56 85 VAL A C 1
ATOM 649 O O . VAL A 1 85 ? -1.748 4.869 8.727 1.00 96.56 85 VAL A O 1
ATOM 652 N N . VAL A 1 86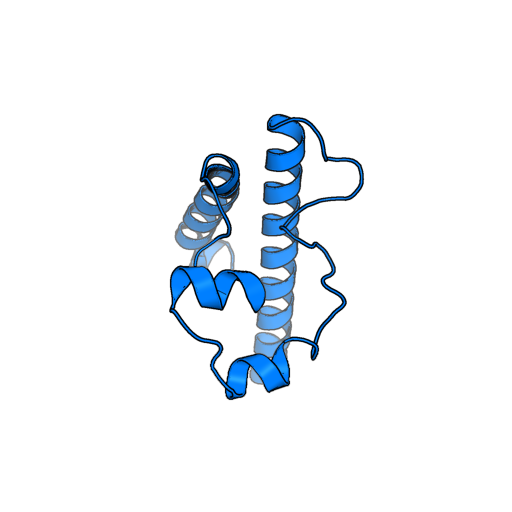 ? -0.050 5.563 7.425 1.00 96.00 86 VAL A N 1
ATOM 653 C CA . VAL A 1 86 ? -0.792 6.665 6.793 1.00 96.00 86 VAL A CA 1
ATOM 654 C C . VAL A 1 86 ? -2.007 6.134 6.031 1.00 96.00 86 VAL A C 1
ATOM 656 O O . VAL A 1 86 ? -3.119 6.620 6.252 1.00 96.00 86 VAL A O 1
ATOM 659 N N . GLY A 1 87 ? -1.835 5.095 5.210 1.00 94.62 87 GLY A N 1
ATOM 660 C CA . GLY A 1 87 ? -2.931 4.460 4.475 1.00 94.62 87 GLY A CA 1
ATOM 661 C C . GLY A 1 87 ? -4.029 3.928 5.399 1.00 94.62 87 GLY A C 1
ATOM 662 O O . GLY A 1 87 ? -5.213 4.209 5.195 1.00 94.62 87 GLY A O 1
ATOM 663 N N . ILE A 1 88 ? -3.651 3.239 6.479 1.00 95.62 88 ILE A N 1
ATOM 664 C CA . ILE A 1 88 ? -4.599 2.733 7.481 1.00 95.62 88 ILE A CA 1
ATOM 665 C C . ILE A 1 88 ? -5.372 3.874 8.145 1.00 95.62 88 ILE A C 1
ATOM 667 O O . ILE A 1 88 ? -6.593 3.782 8.289 1.00 95.62 88 ILE A O 1
ATOM 671 N N . LEU A 1 89 ? -4.692 4.951 8.546 1.00 95.69 89 LEU A N 1
ATOM 672 C CA . LEU A 1 89 ? -5.343 6.104 9.170 1.00 95.69 89 LEU A CA 1
ATOM 673 C C . LEU A 1 89 ? -6.354 6.761 8.225 1.00 95.69 89 LEU A C 1
ATOM 675 O O . LEU A 1 89 ? -7.459 7.088 8.662 1.00 95.69 89 LEU A O 1
ATOM 679 N N . LEU A 1 90 ? -6.013 6.901 6.940 1.00 95.62 90 LEU A N 1
ATOM 680 C CA . LEU A 1 90 ? -6.918 7.439 5.923 1.00 95.62 90 LEU A CA 1
ATOM 681 C C . LEU A 1 90 ? -8.156 6.554 5.740 1.00 95.62 90 LEU A C 1
ATOM 683 O O . LEU A 1 90 ? -9.278 7.060 5.773 1.00 95.62 90 LEU A O 1
ATOM 687 N N . VAL A 1 91 ? -7.982 5.236 5.624 1.00 95.12 91 VAL A N 1
ATOM 688 C CA . VAL A 1 91 ? -9.105 4.292 5.493 1.00 95.12 91 VAL A CA 1
ATOM 689 C C . VAL A 1 91 ? -10.010 4.342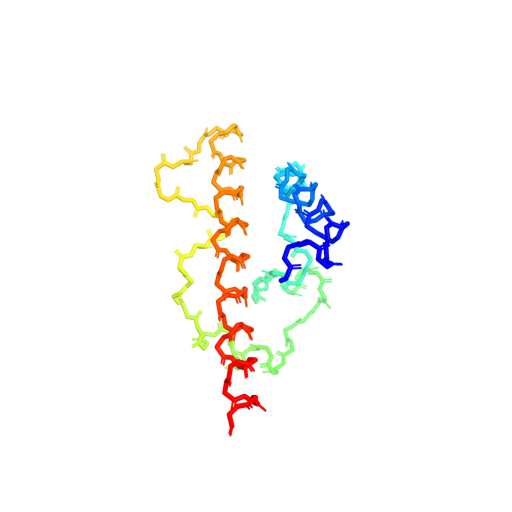 6.725 1.00 95.12 91 VAL A C 1
ATOM 691 O O . VAL A 1 91 ? -11.232 4.441 6.600 1.00 95.12 91 VAL A O 1
ATOM 694 N N . VAL A 1 92 ? -9.427 4.327 7.926 1.00 94.25 92 VAL A N 1
ATOM 695 C CA . VAL A 1 92 ? -10.182 4.415 9.185 1.00 94.25 92 VAL A CA 1
ATOM 696 C C . VAL A 1 92 ? -10.947 5.734 9.271 1.00 94.25 92 VAL A C 1
ATOM 698 O O . VAL A 1 92 ? -12.109 5.726 9.683 1.00 94.25 92 VAL A O 1
ATOM 701 N N . LEU A 1 93 ? -10.337 6.850 8.865 1.00 95.44 93 LEU A N 1
ATOM 702 C CA . LEU A 1 93 ? -10.986 8.159 8.823 1.00 95.44 93 LEU A CA 1
ATOM 703 C C . LEU A 1 93 ? -12.189 8.154 7.873 1.00 95.44 93 LEU A C 1
ATOM 705 O O . LEU A 1 93 ? -13.286 8.526 8.288 1.00 95.44 93 LEU A O 1
ATOM 709 N N . VAL A 1 94 ? -12.005 7.687 6.637 1.00 96.69 94 VAL A N 1
ATOM 710 C CA . VAL A 1 94 ? -13.068 7.631 5.623 1.00 96.69 94 VAL A CA 1
ATOM 711 C C . VAL A 1 94 ? -14.231 6.763 6.102 1.00 96.69 94 VAL A C 1
ATOM 713 O O . VAL A 1 94 ? -15.377 7.214 6.107 1.00 96.69 94 VAL A O 1
ATOM 716 N N . ILE A 1 95 ? -13.948 5.554 6.595 1.00 94.12 95 ILE A N 1
ATOM 717 C CA . ILE A 1 95 ? -14.972 4.659 7.153 1.00 94.12 95 ILE A CA 1
ATOM 718 C C . ILE A 1 95 ? -15.687 5.317 8.338 1.00 94.12 95 ILE A C 1
ATOM 720 O O . ILE A 1 95 ? -16.904 5.198 8.464 1.00 94.12 95 ILE A O 1
ATOM 724 N N . SER A 1 96 ? -14.960 6.031 9.201 1.00 91.81 96 SER A N 1
ATOM 725 C CA . SER A 1 96 ? -15.553 6.713 10.357 1.00 91.81 96 SER A CA 1
ATOM 726 C C . SER A 1 96 ? -16.489 7.849 9.942 1.00 91.81 96 SER A C 1
ATOM 728 O O . SER A 1 96 ? -17.541 8.023 10.560 1.00 91.81 96 SER A O 1
ATOM 730 N N . ILE A 1 97 ? -16.140 8.597 8.890 1.00 96.00 97 ILE A N 1
ATOM 731 C CA . ILE A 1 97 ? -16.997 9.643 8.316 1.00 96.00 97 ILE A CA 1
ATOM 732 C C . ILE A 1 97 ? -18.280 9.021 7.757 1.00 96.00 97 ILE A C 1
ATOM 734 O O . ILE A 1 97 ? -19.369 9.439 8.148 1.00 96.00 97 ILE A O 1
ATOM 738 N N . PHE A 1 98 ? -18.170 7.984 6.920 1.00 95.94 98 PHE A N 1
ATOM 739 C CA . PHE A 1 98 ? -19.340 7.288 6.372 1.00 95.94 98 PHE A CA 1
ATOM 740 C C . PHE A 1 98 ? -20.223 6.683 7.464 1.00 95.94 98 PHE A C 1
ATOM 742 O O . PHE A 1 98 ? -21.444 6.818 7.416 1.00 95.94 98 PHE A O 1
ATOM 749 N N . TYR A 1 99 ? -19.619 6.056 8.475 1.00 92.25 99 TYR A N 1
ATOM 750 C CA . TYR A 1 99 ? -20.352 5.495 9.605 1.00 92.25 99 TYR A CA 1
ATOM 751 C C . TYR A 1 99 ? -21.145 6.564 10.363 1.00 92.25 99 TYR A C 1
ATOM 753 O O . TYR A 1 99 ? -22.277 6.309 10.770 1.00 92.25 99 TYR A O 1
ATOM 761 N N . ARG A 1 100 ? -20.566 7.757 10.549 1.00 93.44 100 ARG A N 1
ATOM 762 C CA . ARG A 1 100 ? -21.259 8.882 11.180 1.00 93.44 100 ARG A CA 1
ATOM 763 C C . ARG A 1 100 ? -22.435 9.355 10.326 1.00 93.44 100 ARG A C 1
ATOM 765 O O . ARG A 1 100 ? -23.535 9.444 10.847 1.00 93.44 100 ARG A O 1
ATOM 772 N N . MET A 1 101 ? -22.217 9.568 9.029 1.00 94.62 101 MET A N 1
ATOM 773 C CA . MET A 1 101 ? -23.262 10.023 8.103 1.00 94.62 101 MET A CA 1
ATOM 774 C C . MET A 1 101 ? -24.428 9.042 7.957 1.00 94.62 101 MET A C 1
ATOM 776 O O . MET A 1 101 ? -25.546 9.477 7.747 1.00 94.62 101 MET A O 1
ATOM 780 N N . ALA A 1 102 ? -24.178 7.733 8.027 1.00 93.56 102 ALA A N 1
ATOM 781 C CA . ALA A 1 102 ? -25.226 6.717 7.895 1.00 93.56 102 ALA A CA 1
ATOM 782 C C . ALA A 1 102 ? -26.044 6.508 9.179 1.00 93.56 102 ALA A C 1
ATOM 784 O O . ALA A 1 102 ? -27.052 5.801 9.165 1.00 93.56 102 ALA A O 1
ATOM 785 N N . ARG A 1 103 ? -25.549 7.025 10.306 1.00 84.06 103 ARG A N 1
ATOM 786 C CA . ARG A 1 103 ? -26.187 6.895 11.616 1.00 84.06 103 ARG A CA 1
ATOM 787 C C . ARG A 1 103 ? -27.039 8.117 11.973 1.00 84.06 103 ARG A C 1
ATOM 789 O O . ARG A 1 103 ? -27.916 7.976 12.827 1.00 84.06 103 ARG A O 1
ATOM 796 N N . ASP A 1 104 ? -26.751 9.254 11.350 1.00 59.44 104 ASP A N 1
ATOM 797 C CA . ASP A 1 104 ? -27.567 10.472 11.368 1.00 59.44 104 ASP A CA 1
ATOM 798 C C . ASP A 1 104 ? -28.696 10.370 10.321 1.00 59.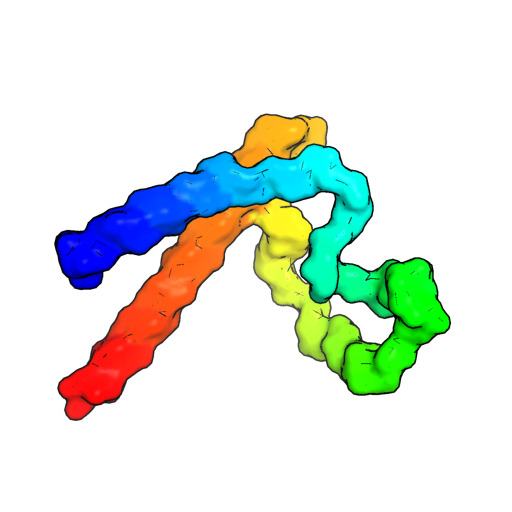44 104 ASP A C 1
ATOM 800 O O . ASP A 1 104 ? -29.806 10.872 10.611 1.00 59.44 104 ASP A O 1
#

Secondary structure (DSSP, 8-state):
-TTTTHHHHHHHHHHHHHGGGGGGSSSPPTT---HHHHHHHHSS--HHHHHHTTS----SSGGG--TT--SSHHHHHHHHHHHHHHHHHHHHHHHHHHHHHHH-

Foldseek 3Di:
DCVVCVVVVVVLVVCLLCQLVCVVDPDDDVPPDAQVVCCVVVVHRDPVCVVCRPVDPDDPQPVLADPPLDDDSVSRSVSNSVSSVVVVVVVVVVVVVVVVVVVD

Sequence (104 aa):
MFKTYKNLWWGLLALIIISPLGLLATGTAFGEWGLDELVDEVGFIPAGLAKFADFWPHSLMPDYSVPGMEGSFGLEAAGYIISAVVGILLVVLVISIFYRMARD

Radius of gyration: 17.46 Å; chains: 1; bounding box: 47×23×46 Å

pLDDT: mean 90.67, std 6.15, range [59.44, 97.75]